Protein AF-A0A6L9ZBJ2-F1 (afdb_monomer_lite)

Foldseek 3Di:
DFDFPFKDDKDADWDWDDDPNDIDTQTRQAKIWTWGQGPVRFIAIDIDGPVLPDVDDDPQPDCVQPPPPPPDPNFRKDKGKGADVVQQKIKIKTAGDGPPDDNQWIKIFIDGVSHTPDIDPTDGNCVVVVVVVVVVCVVVVNDDDPADPVSVVVVVVVVVSVVVVVVVVVVVVVVVVVVD

Structure (mmCIF, N/CA/C/O backbone):
data_AF-A0A6L9ZBJ2-F1
#
_entry.id   AF-A0A6L9ZBJ2-F1
#
loop_
_atom_site.group_PDB
_atom_site.id
_atom_site.type_symbol
_atom_site.label_atom_id
_atom_site.label_alt_id
_atom_site.label_comp_id
_atom_site.label_asym_id
_atom_site.label_entity_id
_atom_site.label_seq_id
_atom_site.pdbx_PDB_ins_code
_atom_site.Cartn_x
_atom_site.Cartn_y
_atom_site.Cartn_z
_atom_site.occupancy
_atom_site.B_iso_or_equiv
_atom_site.auth_seq_id
_atom_site.auth_comp_id
_atom_site.auth_asym_id
_atom_site.auth_atom_id
_atom_site.pdbx_PDB_model_num
ATOM 1 N N . GLU A 1 1 ? 0.093 8.296 18.212 1.00 50.91 1 GLU A N 1
ATOM 2 C CA . GLU A 1 1 ? -0.252 7.035 18.907 1.00 50.91 1 GLU A CA 1
ATOM 3 C C . GLU A 1 1 ? -0.033 5.780 18.049 1.00 50.91 1 GLU A C 1
ATOM 5 O O . GLU A 1 1 ? 0.538 4.827 18.555 1.00 50.91 1 GLU A O 1
ATOM 10 N N . TYR A 1 2 ? -0.379 5.792 16.754 1.00 55.22 2 TYR A N 1
ATOM 11 C CA . TYR A 1 2 ? -0.188 4.645 15.842 1.00 55.22 2 TYR A CA 1
ATOM 12 C C . TYR A 1 2 ? 1.199 4.555 15.177 1.00 55.22 2 TYR A C 1
ATOM 14 O O . TYR A 1 2 ? 1.396 3.753 14.274 1.00 55.22 2 TYR A O 1
ATOM 22 N N . LEU A 1 3 ? 2.165 5.391 15.570 1.00 65.50 3 LEU A N 1
ATOM 23 C CA . LEU A 1 3 ? 3.532 5.278 15.051 1.00 65.50 3 LEU A CA 1
ATOM 24 C C . LEU A 1 3 ? 4.228 4.050 15.658 1.00 65.50 3 LEU A C 1
ATOM 26 O O . LEU A 1 3 ? 3.901 3.692 16.793 1.00 65.50 3 LEU A O 1
ATOM 30 N N . PRO A 1 4 ? 5.190 3.428 14.950 1.00 63.66 4 PRO A N 1
ATOM 31 C CA . PRO A 1 4 ? 5.905 2.272 15.472 1.00 63.66 4 PRO A CA 1
ATOM 32 C C . PRO A 1 4 ? 6.683 2.616 16.744 1.00 63.66 4 PRO A C 1
ATOM 34 O O . PRO A 1 4 ? 7.567 3.466 16.715 1.00 63.66 4 PRO A O 1
ATOM 37 N N . GLU A 1 5 ? 6.381 1.922 17.839 1.00 72.25 5 GLU A N 1
ATOM 38 C CA . GLU A 1 5 ? 7.226 1.866 19.039 1.00 72.25 5 GLU A CA 1
ATOM 39 C C . GLU A 1 5 ? 8.300 0.788 18.861 1.00 72.25 5 GLU A C 1
ATOM 41 O O . GLU A 1 5 ? 9.472 1.002 19.158 1.00 72.25 5 GLU A O 1
ATOM 46 N N . LYS A 1 6 ? 7.903 -0.369 18.316 1.00 77.00 6 LYS A N 1
ATOM 47 C CA . LYS A 1 6 ? 8.802 -1.482 18.008 1.00 77.00 6 LYS A CA 1
ATOM 48 C C . LYS A 1 6 ? 8.466 -2.059 16.643 1.00 77.00 6 LYS A C 1
ATOM 50 O O . LYS A 1 6 ? 7.364 -2.562 16.432 1.00 77.00 6 LYS A O 1
ATOM 55 N N . ILE A 1 7 ? 9.421 -2.010 15.718 1.00 80.88 7 ILE A N 1
ATOM 56 C CA . ILE A 1 7 ? 9.302 -2.701 14.431 1.00 80.88 7 ILE A CA 1
ATOM 57 C C . ILE A 1 7 ? 9.546 -4.192 14.681 1.00 80.88 7 ILE A C 1
ATOM 59 O O . ILE A 1 7 ? 10.557 -4.564 15.273 1.00 80.88 7 ILE A O 1
ATOM 63 N N . GLY A 1 8 ? 8.581 -5.018 14.287 1.00 79.44 8 GLY A N 1
ATOM 64 C CA . GLY A 1 8 ? 8.668 -6.470 14.335 1.00 79.44 8 GLY A CA 1
ATOM 65 C C . GLY A 1 8 ? 9.227 -7.031 13.029 1.00 79.44 8 GLY A C 1
ATOM 66 O O . GLY A 1 8 ? 10.111 -6.444 12.404 1.00 79.44 8 GLY A O 1
ATOM 67 N N . ASN A 1 9 ? 8.690 -8.173 12.609 1.00 80.94 9 ASN A N 1
ATOM 68 C CA . ASN A 1 9 ? 9.139 -8.847 11.398 1.00 80.94 9 ASN A CA 1
ATOM 69 C C . ASN A 1 9 ? 8.763 -8.067 10.136 1.00 80.94 9 ASN A C 1
ATOM 71 O O . ASN A 1 9 ? 7.709 -7.431 10.042 1.00 80.94 9 ASN A O 1
ATOM 75 N N . MET A 1 10 ? 9.642 -8.156 9.144 1.00 84.00 10 MET A N 1
ATOM 76 C CA . MET A 1 10 ? 9.445 -7.557 7.837 1.00 84.00 10 MET A CA 1
ATOM 77 C C . MET A 1 10 ? 9.747 -8.601 6.774 1.00 84.00 10 MET A C 1
ATOM 79 O O . MET A 1 10 ? 10.837 -9.171 6.744 1.00 84.00 10 MET A O 1
ATOM 83 N N . PHE A 1 11 ? 8.761 -8.857 5.929 1.00 83.19 11 PHE A N 1
ATOM 84 C CA . PHE A 1 11 ? 8.824 -9.832 4.859 1.00 83.19 11 PHE A CA 1
ATOM 85 C C . PHE A 1 11 ? 8.802 -9.113 3.515 1.00 83.19 11 PHE A C 1
ATOM 87 O O . PHE A 1 11 ? 8.030 -8.174 3.307 1.00 83.19 11 PHE A O 1
ATOM 94 N N . TYR A 1 12 ? 9.646 -9.581 2.603 1.00 84.56 12 TYR A N 1
ATOM 95 C CA . TYR A 1 12 ? 9.703 -9.115 1.229 1.00 84.56 12 TYR A CA 1
ATOM 96 C C . TYR A 1 12 ? 9.493 -10.303 0.299 1.00 84.56 12 TYR A C 1
ATOM 98 O O . TYR A 1 12 ? 10.095 -11.355 0.504 1.00 84.56 12 TYR A O 1
ATOM 106 N N . GLY A 1 13 ? 8.661 -10.116 -0.722 1.00 82.94 13 GLY A N 1
ATOM 107 C CA . GLY A 1 13 ? 8.523 -11.055 -1.828 1.00 82.94 13 GLY A CA 1
ATOM 108 C C . GLY A 1 13 ? 9.222 -10.533 -3.077 1.00 82.94 13 GLY A C 1
ATOM 109 O O . GLY A 1 13 ? 9.128 -9.344 -3.400 1.00 82.94 13 GLY A O 1
ATOM 110 N N . ASP A 1 14 ? 9.872 -11.435 -3.799 1.00 84.44 14 ASP A N 1
ATOM 111 C CA . ASP A 1 14 ? 10.484 -11.153 -5.093 1.00 84.44 14 ASP A CA 1
ATOM 112 C C . ASP A 1 14 ? 9.453 -11.314 -6.207 1.00 84.44 14 ASP A C 1
ATOM 114 O O . ASP A 1 14 ? 8.657 -12.251 -6.195 1.00 84.44 14 ASP A O 1
ATOM 118 N N . LEU A 1 15 ? 9.472 -10.407 -7.183 1.00 80.31 15 LEU A N 1
ATOM 119 C CA . LEU A 1 15 ? 8.594 -10.492 -8.346 1.00 80.31 15 LEU A CA 1
ATOM 120 C C . LEU A 1 15 ? 9.181 -11.480 -9.344 1.00 80.31 15 LEU A C 1
ATOM 122 O O . LEU A 1 15 ? 10.222 -11.206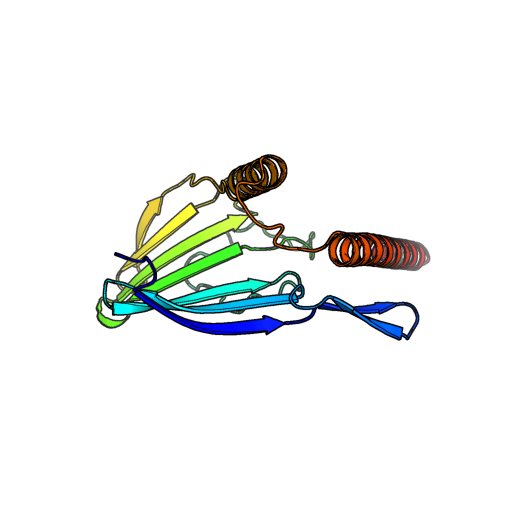 -9.939 1.00 80.31 15 LEU A O 1
ATOM 126 N N . CYS A 1 16 ? 8.510 -12.616 -9.522 1.00 81.69 16 CYS A N 1
ATOM 127 C CA . CYS A 1 16 ? 8.912 -13.640 -10.477 1.00 81.69 16 CYS A CA 1
ATOM 128 C C . CYS A 1 16 ? 8.128 -13.488 -11.779 1.00 81.69 16 CYS A C 1
ATOM 130 O O . CYS A 1 16 ? 6.897 -13.479 -11.783 1.00 81.69 16 CYS A O 1
ATOM 132 N N . ILE A 1 17 ? 8.841 -13.401 -12.899 1.00 74.44 17 ILE A N 1
ATOM 133 C CA . ILE A 1 17 ? 8.227 -13.346 -14.224 1.00 74.44 17 ILE A CA 1
ATOM 134 C C . ILE A 1 17 ? 8.921 -14.352 -15.128 1.00 74.44 17 ILE A C 1
ATOM 136 O O . ILE A 1 17 ? 10.146 -14.419 -15.200 1.00 74.44 17 ILE A O 1
ATOM 140 N N . ASP A 1 18 ? 8.120 -15.136 -15.842 1.00 75.19 18 ASP A N 1
ATOM 141 C CA . ASP A 1 18 ? 8.607 -15.951 -16.945 1.00 75.19 18 ASP A CA 1
ATOM 142 C C . ASP A 1 18 ? 8.808 -15.056 -18.173 1.00 75.19 18 ASP A C 1
ATOM 144 O O . ASP A 1 18 ? 7.857 -14.438 -18.666 1.00 75.19 18 ASP A O 1
ATOM 148 N N . LEU A 1 19 ? 10.033 -14.997 -18.686 1.00 70.56 19 LEU A N 1
ATOM 149 C CA . LEU A 1 19 ? 10.376 -14.390 -19.966 1.00 70.56 19 LEU A CA 1
ATOM 150 C C . LEU A 1 19 ? 10.936 -15.487 -20.876 1.00 70.56 19 LEU A C 1
ATOM 152 O O . LEU A 1 19 ? 12.047 -15.968 -20.679 1.00 70.56 19 LEU A O 1
ATOM 156 N N . ASN A 1 20 ? 10.151 -15.877 -21.884 1.00 72.06 20 ASN A N 1
ATOM 157 C CA . ASN A 1 20 ? 10.494 -16.907 -22.870 1.00 72.06 20 ASN A CA 1
ATOM 158 C C . ASN A 1 20 ? 11.019 -18.222 -22.253 1.00 72.06 20 ASN A C 1
ATOM 160 O O . ASN A 1 20 ? 12.025 -18.760 -22.711 1.00 72.06 20 ASN A O 1
ATOM 164 N N . GLY A 1 21 ? 10.370 -18.719 -21.194 1.00 76.00 21 GLY A N 1
ATOM 165 C CA . GLY A 1 21 ? 10.746 -19.961 -20.511 1.00 76.00 21 GLY A CA 1
ATOM 166 C C . GLY A 1 21 ? 11.892 -19.810 -19.507 1.00 76.00 21 GLY A C 1
ATOM 167 O O . GLY A 1 21 ? 12.296 -20.790 -18.882 1.00 76.00 21 GLY A O 1
ATOM 168 N N . LYS A 1 22 ? 12.422 -18.595 -19.318 1.00 78.94 22 LYS A N 1
ATOM 169 C CA . LYS A 1 22 ? 13.393 -18.280 -18.264 1.00 78.94 22 LYS A CA 1
ATOM 170 C C . LYS A 1 22 ? 12.721 -17.464 -17.168 1.00 78.94 22 LYS A C 1
ATOM 172 O O . LYS A 1 22 ? 12.204 -16.377 -17.423 1.00 78.94 22 LYS A O 1
ATOM 177 N N . LYS A 1 23 ? 12.769 -17.968 -15.934 1.00 82.25 23 LYS A N 1
ATOM 178 C CA . LYS A 1 23 ? 12.327 -17.215 -14.756 1.00 82.25 23 LYS A CA 1
ATOM 179 C C . LYS A 1 23 ? 13.341 -16.122 -14.445 1.00 82.25 23 LYS A C 1
ATOM 181 O O . LYS A 1 23 ? 14.521 -16.407 -14.258 1.00 82.25 23 LYS A O 1
ATOM 186 N N . GLN A 1 24 ? 12.867 -14.889 -14.378 1.00 80.12 24 GLN A N 1
ATOM 187 C CA . GLN A 1 24 ? 13.618 -13.756 -13.858 1.00 80.12 24 GLN A CA 1
ATOM 188 C C . GLN A 1 24 ? 12.956 -13.255 -12.576 1.00 80.12 24 GLN A C 1
ATOM 190 O O . GLN A 1 24 ? 11.734 -13.331 -12.429 1.00 80.12 24 GLN A O 1
ATOM 195 N N . TYR A 1 25 ? 13.774 -12.755 -11.654 1.00 81.31 25 TYR A N 1
ATOM 196 C CA . TYR A 1 25 ? 13.352 -12.325 -10.327 1.00 81.31 25 TYR A CA 1
ATOM 197 C C . TYR A 1 25 ? 13.781 -10.880 -10.100 1.00 81.31 25 TYR A C 1
ATOM 199 O O . TYR A 1 25 ? 14.957 -10.561 -10.267 1.00 81.31 25 TYR A O 1
ATOM 207 N N . LEU A 1 26 ? 12.844 -10.021 -9.694 1.00 75.56 26 LEU A N 1
ATOM 208 C CA . LEU A 1 26 ? 13.181 -8.720 -9.127 1.00 75.56 26 LEU A CA 1
ATOM 209 C C . LEU A 1 26 ? 13.092 -8.778 -7.603 1.00 75.56 26 LEU A C 1
ATOM 211 O O . LEU A 1 26 ? 11.989 -8.960 -7.068 1.00 75.56 26 LEU A O 1
ATOM 215 N N . PRO A 1 27 ? 14.214 -8.581 -6.894 1.00 76.31 27 PRO A N 1
ATOM 216 C CA . PRO A 1 27 ? 14.234 -8.718 -5.455 1.00 76.31 27 PRO A CA 1
ATOM 217 C C . PRO A 1 27 ? 13.343 -7.669 -4.789 1.00 76.31 27 PRO A C 1
ATOM 219 O O . PRO A 1 27 ? 13.432 -6.476 -5.093 1.00 76.31 27 PRO A O 1
ATOM 222 N N . LYS A 1 28 ? 12.506 -8.110 -3.846 1.00 75.75 28 LYS A N 1
ATOM 223 C CA . LYS A 1 28 ? 11.660 -7.258 -2.990 1.00 75.75 28 LYS A CA 1
ATOM 224 C C . LYS A 1 28 ? 10.610 -6.411 -3.726 1.00 75.75 28 LYS A C 1
ATOM 226 O O . LYS A 1 28 ? 10.101 -5.450 -3.150 1.00 75.75 28 LYS A O 1
ATOM 231 N N . GLN A 1 29 ? 10.295 -6.732 -4.983 1.00 76.50 29 GLN A N 1
ATOM 232 C CA . GLN A 1 29 ? 9.339 -5.969 -5.800 1.00 76.50 29 GLN A CA 1
ATOM 233 C C . GLN A 1 29 ? 7.924 -6.570 -5.836 1.00 76.50 29 GLN A C 1
ATOM 235 O O . GLN A 1 29 ? 6.993 -5.870 -6.226 1.00 76.50 29 GLN A O 1
ATOM 240 N N . ALA A 1 30 ? 7.716 -7.835 -5.449 1.00 75.75 30 ALA A N 1
ATOM 241 C CA . ALA A 1 30 ? 6.377 -8.438 -5.508 1.00 75.75 30 ALA A CA 1
ATOM 242 C C . ALA A 1 30 ? 5.470 -7.922 -4.402 1.00 75.75 30 ALA A C 1
ATOM 244 O O . ALA A 1 30 ? 4.330 -7.534 -4.657 1.00 75.75 30 ALA A O 1
ATOM 245 N N . MET A 1 31 ? 5.954 -7.963 -3.162 1.00 78.69 31 MET A N 1
ATOM 246 C CA . MET A 1 31 ? 5.177 -7.565 -1.998 1.00 78.69 31 MET A CA 1
ATOM 247 C C . MET A 1 31 ? 6.067 -7.193 -0.822 1.00 78.69 31 MET A C 1
ATOM 249 O O . MET A 1 31 ? 7.209 -7.642 -0.720 1.00 78.69 31 MET A O 1
ATOM 253 N N . VAL A 1 32 ? 5.500 -6.414 0.092 1.00 79.38 32 VAL A N 1
ATOM 254 C CA . VAL A 1 32 ? 6.098 -6.106 1.388 1.00 79.38 32 VAL A CA 1
ATOM 255 C C . VAL A 1 32 ? 5.039 -6.277 2.457 1.00 79.38 32 VAL A C 1
ATOM 257 O O . VAL A 1 32 ? 3.934 -5.752 2.324 1.00 79.38 32 VAL A O 1
ATOM 260 N N . GLU A 1 33 ? 5.401 -6.974 3.528 1.00 79.94 33 GLU A N 1
ATOM 261 C CA . GLU A 1 33 ? 4.615 -7.054 4.750 1.00 79.94 33 GLU A CA 1
ATOM 262 C C . GLU A 1 33 ? 5.468 -6.596 5.928 1.00 79.94 33 GLU A C 1
ATOM 264 O O . GLU A 1 33 ? 6.589 -7.067 6.121 1.00 79.94 33 GLU A O 1
ATOM 269 N N . LYS A 1 34 ? 4.953 -5.662 6.720 1.00 79.12 34 LYS A N 1
ATOM 270 C CA . LYS A 1 34 ? 5.653 -5.111 7.876 1.00 79.12 34 LYS A CA 1
ATOM 271 C C . LYS A 1 34 ? 4.760 -5.178 9.097 1.00 79.12 34 LYS A C 1
ATOM 273 O O . LYS A 1 34 ? 3.701 -4.561 9.121 1.00 79.12 34 LYS A O 1
ATOM 278 N N . HIS A 1 35 ? 5.252 -5.850 10.125 1.00 79.81 35 HIS A N 1
ATOM 279 C CA . HIS A 1 35 ? 4.616 -5.929 11.432 1.00 79.81 35 HIS A CA 1
ATOM 280 C C . HIS A 1 35 ? 5.284 -4.938 12.373 1.00 79.81 35 HIS A C 1
ATOM 282 O O . HIS A 1 35 ? 6.512 -4.812 12.388 1.00 79.81 35 HIS A O 1
ATOM 288 N N . TYR A 1 36 ? 4.504 -4.221 13.168 1.00 76.12 36 TYR A N 1
ATOM 289 C CA . TYR A 1 36 ? 5.038 -3.403 14.249 1.00 76.12 36 TYR A CA 1
ATOM 290 C C . TYR A 1 36 ? 4.025 -3.238 15.373 1.00 76.12 36 TYR A C 1
ATOM 292 O O . TYR A 1 36 ? 2.821 -3.274 15.144 1.00 76.12 36 TYR A O 1
ATOM 300 N N . ARG A 1 37 ? 4.528 -2.995 16.584 1.00 76.12 37 ARG A N 1
ATOM 301 C CA . ARG A 1 37 ? 3.704 -2.560 17.709 1.00 76.12 37 ARG A CA 1
ATOM 302 C C . ARG A 1 37 ? 3.726 -1.042 17.786 1.00 76.12 37 ARG A C 1
ATOM 304 O O . ARG A 1 37 ? 4.803 -0.437 17.791 1.00 76.12 37 ARG A O 1
ATOM 311 N N . ALA A 1 38 ? 2.553 -0.430 17.789 1.00 70.75 38 ALA A N 1
ATOM 312 C CA . ALA A 1 38 ? 2.388 1.011 17.898 1.00 70.75 38 ALA A CA 1
ATOM 313 C C . ALA A 1 38 ? 2.576 1.507 19.344 1.00 70.75 38 ALA A C 1
ATOM 315 O O . ALA A 1 38 ? 2.477 0.728 20.291 1.00 70.75 38 ALA A O 1
ATOM 316 N N . VAL A 1 39 ? 2.799 2.814 19.530 1.00 70.31 39 VAL A N 1
ATOM 317 C CA . VAL A 1 39 ? 2.943 3.448 20.864 1.00 70.31 39 VAL A CA 1
ATOM 318 C C . VAL A 1 39 ? 1.718 3.207 21.756 1.00 70.31 39 VAL A C 1
ATOM 320 O O . VAL A 1 39 ? 1.855 3.009 22.961 1.00 70.31 39 VAL A O 1
ATOM 323 N N . ASN A 1 40 ? 0.519 3.143 21.174 1.00 73.25 40 ASN A N 1
ATOM 324 C CA . ASN A 1 40 ? -0.709 2.769 21.890 1.00 73.25 40 ASN A CA 1
ATOM 325 C C . ASN A 1 40 ? -0.887 1.257 22.103 1.00 73.25 40 ASN A C 1
ATOM 327 O O . ASN A 1 40 ? -1.975 0.818 22.469 1.00 73.25 40 ASN A O 1
ATOM 331 N N . LYS A 1 41 ? 0.168 0.469 21.882 1.00 78.19 41 LYS A N 1
ATOM 332 C CA . LYS A 1 41 ? 0.228 -0.985 22.059 1.00 78.19 41 LYS A CA 1
ATOM 333 C C . LYS A 1 41 ? -0.579 -1.815 21.063 1.00 78.19 41 LYS A C 1
ATOM 335 O O . LYS A 1 41 ? -0.552 -3.034 21.217 1.00 78.19 41 LYS A O 1
ATOM 340 N N . ALA A 1 42 ? -1.201 -1.201 20.053 1.00 65.25 42 ALA A N 1
ATOM 341 C CA . ALA A 1 42 ? -1.843 -1.921 18.956 1.00 65.25 42 ALA A CA 1
ATOM 342 C C . ALA A 1 42 ? -0.804 -2.653 18.092 1.00 65.25 42 ALA A C 1
ATOM 344 O O . ALA A 1 42 ? 0.264 -2.104 17.802 1.00 65.25 42 ALA A O 1
ATOM 345 N N . ASP A 1 43 ? -1.134 -3.866 17.660 1.00 69.12 43 ASP A N 1
ATOM 346 C CA . ASP A 1 43 ? -0.355 -4.598 16.665 1.00 69.12 43 ASP A CA 1
ATOM 347 C C . ASP A 1 43 ? -0.812 -4.179 15.266 1.00 69.12 43 ASP A C 1
ATOM 349 O O . ASP A 1 43 ? -2.000 -4.196 14.947 1.00 69.12 43 ASP A O 1
ATOM 353 N N . VAL A 1 44 ? 0.136 -3.748 14.435 1.00 64.88 44 VAL A N 1
ATOM 354 C CA . VAL A 1 44 ? -0.138 -3.208 13.104 1.00 64.88 44 VAL A CA 1
ATOM 355 C C . VAL A 1 44 ? 0.590 -4.024 12.049 1.00 64.88 44 VAL A C 1
ATOM 357 O O . VAL A 1 44 ? 1.804 -4.225 12.128 1.00 64.88 44 VAL A O 1
ATOM 360 N N . VAL A 1 45 ? -0.152 -4.422 11.017 1.00 69.38 45 VAL A N 1
ATOM 361 C CA . VAL A 1 45 ? 0.374 -5.077 9.818 1.00 69.38 45 VAL A CA 1
ATOM 362 C C . VAL A 1 45 ? 0.173 -4.149 8.625 1.00 69.38 45 VAL A C 1
ATOM 364 O O . VAL A 1 45 ? -0.950 -3.801 8.273 1.00 69.38 45 VAL A O 1
ATOM 367 N N . LEU A 1 46 ? 1.267 -3.731 7.991 1.00 70.19 46 LEU A N 1
ATOM 368 C CA . LEU A 1 46 ? 1.239 -3.021 6.713 1.00 70.19 46 LEU A CA 1
ATOM 369 C C . LEU A 1 46 ? 1.532 -4.015 5.602 1.00 70.19 46 LEU A C 1
ATOM 371 O O . LEU A 1 46 ? 2.547 -4.704 5.663 1.00 70.19 46 LEU A O 1
ATOM 375 N N . TYR A 1 47 ? 0.692 -4.048 4.575 1.00 68.56 47 TYR A N 1
ATOM 376 C CA . TYR A 1 47 ? 0.873 -4.922 3.426 1.00 68.56 47 TYR A CA 1
ATOM 377 C C . TYR A 1 47 ? 0.720 -4.141 2.119 1.00 68.56 47 TYR A C 1
ATOM 379 O O . TYR A 1 47 ? -0.183 -3.319 1.978 1.00 68.56 47 TYR A O 1
ATOM 387 N N . THR A 1 48 ? 1.595 -4.403 1.151 1.00 69.06 48 THR A N 1
ATOM 388 C CA . THR A 1 48 ? 1.467 -3.912 -0.227 1.00 69.06 48 THR A CA 1
ATOM 389 C C . THR A 1 48 ? 1.934 -4.984 -1.203 1.00 69.06 48 THR A C 1
ATOM 391 O O . THR A 1 48 ? 2.871 -5.724 -0.903 1.00 69.06 48 THR A O 1
ATOM 394 N N . SER A 1 49 ? 1.295 -5.078 -2.371 1.00 67.81 49 SER A N 1
ATOM 395 C CA . SER A 1 49 ? 1.652 -6.035 -3.420 1.00 67.81 49 SER A CA 1
ATOM 396 C C . SER A 1 49 ? 1.534 -5.420 -4.811 1.00 67.81 49 SER A C 1
ATOM 398 O O . SER A 1 49 ? 0.528 -4.801 -5.153 1.00 67.81 49 SER A O 1
ATOM 400 N N . MET A 1 50 ? 2.557 -5.634 -5.637 1.00 67.56 50 MET A N 1
ATOM 401 C CA . MET A 1 50 ? 2.541 -5.342 -7.071 1.00 67.56 50 MET A CA 1
ATOM 402 C C . MET A 1 50 ? 1.935 -6.473 -7.910 1.00 67.56 50 MET A C 1
ATOM 404 O O . MET A 1 50 ? 1.505 -6.219 -9.040 1.00 67.56 50 MET A O 1
ATOM 408 N N . GLU A 1 51 ? 1.890 -7.692 -7.367 1.00 64.81 51 GLU A N 1
ATOM 409 C CA . GLU A 1 51 ? 1.285 -8.872 -8.002 1.00 64.81 51 GLU A CA 1
ATOM 410 C C . GLU A 1 51 ? -0.247 -8.862 -7.929 1.00 64.81 51 GLU A C 1
ATOM 412 O O . GLU A 1 51 ? -0.897 -9.666 -8.587 1.00 64.81 51 GLU A O 1
ATOM 417 N N . GLY A 1 52 ? -0.835 -7.927 -7.173 1.00 54.59 52 GLY A N 1
ATOM 418 C CA . GLY A 1 52 ? -2.287 -7.811 -7.024 1.00 54.59 52 GLY A CA 1
ATOM 419 C C . GLY A 1 52 ? -2.882 -8.797 -6.019 1.00 54.59 52 GLY A C 1
ATOM 420 O O . GLY A 1 52 ? -4.100 -8.875 -5.896 1.00 54.59 52 GLY A O 1
ATOM 421 N N . ASN A 1 53 ? -2.043 -9.514 -5.267 1.00 59.88 53 ASN A N 1
ATOM 422 C CA . ASN A 1 53 ? -2.484 -10.330 -4.144 1.00 59.88 53 ASN A CA 1
ATOM 423 C C . ASN A 1 53 ? -3.010 -9.399 -3.049 1.00 59.88 53 ASN A C 1
ATOM 425 O O . ASN A 1 53 ? -2.231 -8.769 -2.348 1.00 59.88 53 ASN A O 1
ATOM 429 N N . ILE A 1 54 ? -4.327 -9.271 -2.906 1.00 57.06 54 ILE A N 1
ATOM 430 C CA . ILE A 1 54 ? -4.933 -8.514 -1.808 1.00 57.06 54 ILE A CA 1
ATOM 431 C C . ILE A 1 54 ? -5.068 -9.477 -0.626 1.00 57.06 54 ILE A C 1
ATOM 433 O O . ILE A 1 54 ? -5.970 -10.309 -0.606 1.00 57.06 54 ILE A O 1
ATOM 437 N N . LYS A 1 55 ? -4.162 -9.394 0.360 1.00 52.16 55 LYS A N 1
ATOM 438 C CA . LYS A 1 55 ? -4.207 -10.268 1.550 1.00 52.16 55 LYS A CA 1
ATOM 439 C C . LYS A 1 55 ? -5.430 -10.038 2.441 1.00 52.16 55 LYS A C 1
ATOM 441 O O . LYS A 1 55 ? -5.787 -10.928 3.202 1.00 52.16 55 LYS A O 1
ATOM 446 N N . TYR A 1 56 ? -6.046 -8.861 2.365 1.00 52.12 56 TYR A N 1
ATOM 447 C CA . TYR A 1 56 ? -7.178 -8.489 3.207 1.00 52.12 56 TYR A CA 1
ATOM 448 C C . TYR A 1 56 ? -8.286 -7.866 2.365 1.00 52.12 56 TYR A C 1
ATOM 450 O O . TYR A 1 56 ? -8.159 -6.745 1.872 1.00 52.12 56 TYR A O 1
ATOM 458 N N . PHE A 1 57 ? -9.384 -8.600 2.206 1.00 54.09 57 PHE A N 1
ATOM 459 C CA . PHE A 1 57 ? -10.637 -8.038 1.722 1.00 54.09 57 PHE A CA 1
ATOM 460 C C . PHE A 1 57 ? -11.405 -7.533 2.940 1.00 54.09 57 PHE A C 1
ATOM 462 O O . PHE A 1 57 ? -11.744 -8.338 3.801 1.00 54.09 57 PHE A O 1
ATOM 469 N N . PHE A 1 58 ? -11.640 -6.224 3.054 1.00 54.06 58 PHE A N 1
ATOM 470 C CA . PHE A 1 58 ? -12.339 -5.681 4.217 1.00 54.06 58 PHE A CA 1
ATOM 471 C C . PHE A 1 58 ? -13.866 -5.815 4.045 1.00 54.06 58 PHE A C 1
ATOM 473 O O . PHE A 1 58 ? -14.438 -5.137 3.183 1.00 54.06 58 PHE A O 1
ATOM 480 N N . PRO A 1 59 ? -14.553 -6.669 4.829 1.00 48.62 59 PRO A N 1
ATOM 481 C CA . PRO A 1 59 ? -15.994 -6.845 4.716 1.00 48.62 59 PRO A CA 1
ATOM 482 C C . PRO A 1 59 ? -16.726 -5.656 5.356 1.00 48.62 59 PRO A C 1
ATOM 484 O O . PRO A 1 59 ? -16.409 -5.232 6.462 1.00 48.62 59 PRO A O 1
ATOM 487 N N . GLY A 1 60 ? -17.723 -5.105 4.659 1.00 49.47 60 GLY A N 1
ATOM 488 C CA . GLY A 1 60 ? -18.571 -4.013 5.166 1.00 49.47 60 GLY A CA 1
ATOM 489 C C . GLY A 1 60 ? -18.476 -2.704 4.381 1.00 49.47 60 GLY A C 1
ATOM 490 O O . 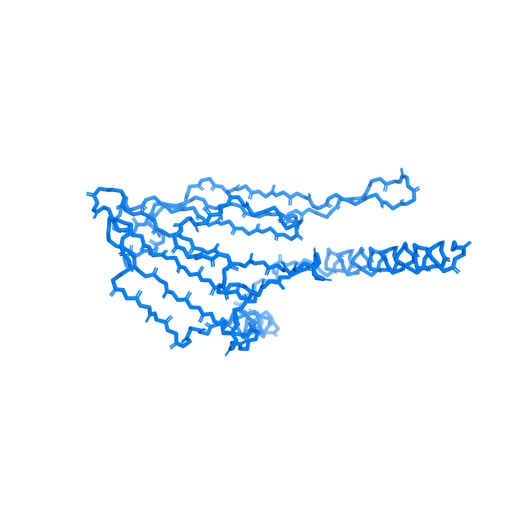GLY A 1 60 ? -19.397 -1.893 4.450 1.00 49.47 60 GLY A O 1
ATOM 491 N N . TYR A 1 61 ? -17.441 -2.523 3.554 1.00 50.53 61 TYR A N 1
ATOM 492 C CA . TYR A 1 61 ? -17.462 -1.533 2.475 1.00 50.53 61 TYR A CA 1
ATOM 493 C C . TYR A 1 61 ? -17.747 -2.269 1.171 1.00 50.53 61 TYR A C 1
ATOM 495 O O . TYR A 1 61 ? -16.896 -2.973 0.635 1.00 50.53 61 TYR A O 1
ATOM 503 N N . SER A 1 62 ? -19.006 -2.216 0.739 1.00 47.47 62 SER A N 1
ATOM 504 C CA . SER A 1 62 ? -19.507 -3.058 -0.343 1.00 47.47 62 SER A CA 1
ATOM 505 C C . SER A 1 62 ? -18.687 -2.896 -1.636 1.00 47.47 62 SER A C 1
ATOM 507 O O . SER A 1 62 ? -18.226 -1.800 -1.965 1.00 47.47 62 SER A O 1
ATOM 509 N N . GLN A 1 63 ? -18.588 -3.976 -2.426 1.00 51.19 63 GLN A N 1
ATOM 510 C CA . GLN A 1 63 ? -18.071 -3.968 -3.808 1.00 51.19 63 GLN A CA 1
ATOM 511 C C . GLN A 1 63 ? -18.745 -2.923 -4.718 1.00 51.19 63 GLN A C 1
ATOM 513 O O . GLN A 1 63 ? -18.306 -2.725 -5.838 1.00 51.19 63 GLN A O 1
ATOM 518 N N . GLN A 1 64 ? -19.818 -2.276 -4.260 1.00 51.88 64 GLN A N 1
ATOM 519 C CA . GLN A 1 64 ? -20.607 -1.289 -4.987 1.00 51.88 64 GLN A CA 1
ATOM 520 C C . GLN A 1 64 ? -19.933 0.097 -5.004 1.00 51.88 64 GLN A C 1
ATOM 522 O O . GLN A 1 64 ? -20.235 0.915 -5.868 1.00 51.88 64 GLN A O 1
ATOM 527 N N . HIS A 1 65 ? -19.040 0.381 -4.044 1.00 52.84 65 HIS A N 1
ATOM 528 C CA . HIS A 1 65 ? -18.312 1.660 -3.949 1.00 52.84 65 HIS A CA 1
ATOM 529 C C . HIS A 1 65 ? -16.973 1.657 -4.684 1.00 52.84 65 HIS A C 1
ATOM 531 O O . HIS A 1 65 ? -16.457 2.705 -5.081 1.00 52.84 65 HIS A O 1
ATOM 537 N N . PHE A 1 66 ? -16.418 0.466 -4.855 1.00 50.72 66 PHE A N 1
ATOM 538 C CA . PHE A 1 66 ? -15.362 0.203 -5.807 1.00 50.72 66 PHE A CA 1
ATOM 539 C C . PHE A 1 66 ? -16.046 0.035 -7.154 1.00 50.72 66 PHE A C 1
ATOM 541 O O . PHE A 1 66 ? -17.126 -0.544 -7.225 1.00 50.72 66 PHE A O 1
ATOM 548 N N . TRP A 1 67 ? -15.487 0.610 -8.215 1.00 41.25 67 TRP A N 1
ATOM 549 C CA . TRP A 1 67 ? -16.033 0.424 -9.556 1.00 41.25 67 TRP A CA 1
ATOM 550 C C . TRP A 1 67 ? -16.351 -1.068 -9.750 1.00 41.25 67 TRP A C 1
ATOM 552 O O . TRP A 1 67 ? -15.525 -1.914 -9.393 1.00 41.25 67 TRP A O 1
ATOM 562 N N . LYS A 1 68 ? -17.524 -1.402 -10.306 1.00 43.47 68 LYS A N 1
ATOM 563 C CA . LYS A 1 68 ? -17.677 -2.665 -11.028 1.00 43.47 68 LYS A CA 1
ATOM 564 C C . LYS A 1 68 ? -16.575 -2.618 -12.076 1.00 43.47 68 LYS A C 1
ATOM 566 O O . LYS A 1 68 ? -16.791 -2.044 -13.133 1.00 43.47 68 LYS A O 1
ATOM 571 N N . ALA A 1 69 ? -15.407 -3.177 -11.793 1.00 41.97 69 ALA A N 1
ATOM 572 C CA . ALA A 1 69 ? -14.371 -3.414 -12.777 1.00 41.97 69 ALA A CA 1
ATOM 573 C C . ALA A 1 69 ? -14.495 -4.866 -13.264 1.00 41.97 69 ALA A C 1
ATOM 575 O O . ALA A 1 69 ? -13.605 -5.663 -12.990 1.00 41.97 69 ALA A O 1
ATOM 576 N N . PRO A 1 70 ? -15.580 -5.272 -13.965 1.00 40.56 70 PRO A N 1
ATOM 577 C CA . PRO A 1 70 ? -15.536 -6.506 -14.722 1.00 40.56 70 PRO A CA 1
ATOM 578 C C . PRO A 1 70 ? -14.669 -6.345 -15.985 1.00 40.56 70 PRO A C 1
ATOM 580 O O . PRO A 1 70 ? -14.431 -7.336 -16.660 1.00 40.56 70 PRO A O 1
ATOM 583 N N . GLU A 1 71 ? -14.167 -5.138 -16.301 1.00 42.84 71 GLU A N 1
ATOM 584 C CA . GLU A 1 71 ? -13.447 -4.862 -17.555 1.00 42.84 71 GLU A CA 1
ATOM 585 C C . GLU A 1 71 ? -11.972 -4.454 -17.398 1.00 42.84 71 GLU A C 1
ATOM 587 O O . GLU A 1 71 ? -11.236 -4.526 -18.380 1.00 42.84 71 GLU A O 1
ATOM 592 N N . ASP A 1 72 ? -11.500 -4.092 -16.197 1.00 45.12 72 ASP A N 1
ATOM 593 C CA . ASP A 1 72 ? -10.073 -3.822 -15.961 1.00 45.12 72 ASP A CA 1
ATOM 594 C C . ASP A 1 72 ? -9.480 -4.782 -14.910 1.00 45.12 72 ASP A C 1
ATOM 596 O O . ASP A 1 72 ? -9.446 -4.471 -13.716 1.00 45.12 72 ASP A O 1
ATOM 600 N N . PRO A 1 73 ? -8.961 -5.951 -15.334 1.00 44.62 73 PRO A N 1
ATOM 601 C CA . PRO A 1 73 ? -8.277 -6.898 -14.452 1.00 44.62 73 PRO A CA 1
ATOM 602 C C . PRO A 1 73 ? -6.932 -6.369 -13.917 1.00 44.62 73 PRO A C 1
ATOM 604 O O . PRO A 1 73 ? -6.184 -7.108 -13.273 1.00 44.62 73 PRO A O 1
ATOM 607 N N . HIS A 1 74 ? -6.560 -5.120 -14.213 1.00 46.00 74 HIS A N 1
ATOM 608 C CA . HIS A 1 74 ? -5.318 -4.489 -13.763 1.00 46.00 74 HIS A CA 1
ATOM 609 C C . HIS A 1 74 ? -5.534 -3.389 -12.730 1.00 46.00 74 HIS A C 1
ATOM 611 O O . HIS A 1 74 ? -4.558 -2.780 -12.275 1.00 46.00 74 HIS A O 1
ATOM 617 N N . THR A 1 75 ? -6.777 -3.149 -12.321 1.00 51.38 75 THR A N 1
ATOM 618 C CA . THR A 1 75 ? -7.063 -2.139 -11.321 1.00 51.38 75 THR A CA 1
ATOM 619 C C . THR A 1 75 ? -6.580 -2.584 -9.930 1.00 51.38 75 THR A C 1
ATOM 621 O O . THR A 1 75 ? -7.118 -3.503 -9.316 1.00 51.38 75 THR A O 1
ATOM 624 N N . ARG A 1 76 ? -5.511 -1.945 -9.434 1.00 55.50 76 ARG A N 1
ATOM 625 C CA . ARG A 1 76 ? -4.875 -2.260 -8.145 1.00 55.50 76 ARG A CA 1
ATOM 626 C C . ARG A 1 76 ? -5.566 -1.505 -7.013 1.00 55.50 76 ARG A C 1
ATOM 628 O O . ARG A 1 76 ? -5.401 -0.296 -6.927 1.00 55.50 76 ARG A O 1
ATOM 635 N N . TYR A 1 77 ? -6.251 -2.225 -6.128 1.00 59.72 77 TYR A N 1
ATOM 636 C CA . TYR A 1 77 ? -6.806 -1.665 -4.895 1.00 59.72 77 TYR A CA 1
ATOM 637 C C . TYR A 1 77 ? -5.734 -1.556 -3.815 1.00 59.72 77 TYR A C 1
ATOM 639 O O . TYR A 1 77 ? -5.050 -2.537 -3.513 1.00 59.72 77 TYR A O 1
ATOM 647 N N . ARG A 1 78 ? -5.601 -0.379 -3.198 1.00 66.31 78 ARG A N 1
ATOM 648 C CA . ARG A 1 78 ? -4.761 -0.191 -2.010 1.00 66.31 78 ARG A CA 1
ATOM 649 C C . ARG A 1 78 ? -5.660 0.008 -0.799 1.00 66.31 78 ARG A C 1
ATOM 651 O O . ARG A 1 78 ? -6.262 1.063 -0.622 1.00 66.31 78 ARG A O 1
ATOM 658 N N . VAL A 1 79 ? -5.749 -1.025 0.032 1.00 69.62 79 VAL A N 1
ATOM 659 C CA . VAL A 1 79 ? -6.506 -0.993 1.286 1.00 69.62 79 VAL A CA 1
ATOM 660 C C . VAL A 1 79 ? -5.536 -1.123 2.449 1.00 69.62 79 VAL A C 1
ATOM 662 O O . VAL A 1 79 ? -4.688 -2.012 2.457 1.00 69.62 79 VAL A O 1
ATOM 665 N N . LEU A 1 80 ? -5.669 -0.237 3.428 1.00 72.50 80 LEU A N 1
ATOM 666 C CA . LEU A 1 80 ? -4.961 -0.306 4.697 1.00 72.50 80 LEU A CA 1
ATOM 667 C C . LEU A 1 80 ? -5.996 -0.305 5.816 1.00 72.50 80 LEU A C 1
ATOM 669 O O . LEU A 1 80 ? -6.692 0.689 5.988 1.00 72.50 80 LEU A O 1
ATOM 673 N N . ALA A 1 81 ? -6.083 -1.384 6.586 1.00 72.62 81 ALA A N 1
ATOM 674 C CA . ALA A 1 81 ? -6.961 -1.457 7.746 1.00 72.62 81 ALA A CA 1
ATOM 675 C C . ALA A 1 81 ? -6.146 -1.582 9.036 1.00 72.62 81 ALA A C 1
ATOM 677 O O . ALA A 1 81 ? -5.123 -2.264 9.073 1.00 72.62 81 ALA A O 1
ATOM 678 N N . VAL A 1 82 ? -6.607 -0.909 10.086 1.00 73.00 82 VAL A N 1
ATOM 679 C CA . VAL A 1 82 ? -6.120 -1.062 11.458 1.00 73.00 82 VAL A CA 1
ATOM 680 C C . VAL A 1 82 ? -7.307 -1.461 12.321 1.00 73.00 82 VAL A C 1
ATOM 682 O O . VAL A 1 82 ? -8.333 -0.778 12.315 1.00 73.00 82 VAL A O 1
ATOM 685 N N . GLU A 1 83 ? -7.165 -2.557 13.058 1.00 75.38 83 GLU A N 1
ATOM 686 C CA . GLU A 1 83 ? -8.213 -3.122 13.906 1.00 75.38 83 GLU A CA 1
ATOM 687 C C . GLU A 1 83 ? -7.766 -3.134 15.370 1.00 75.38 83 GLU A C 1
ATOM 689 O O . GLU A 1 83 ? -6.679 -3.596 15.705 1.00 75.38 83 GLU A O 1
ATOM 694 N N . ASP A 1 84 ? -8.622 -2.625 16.253 1.00 76.50 84 ASP A N 1
ATOM 695 C CA . ASP A 1 84 ? -8.524 -2.788 17.700 1.00 76.50 84 ASP A CA 1
ATOM 696 C C . ASP A 1 84 ? -9.699 -3.662 18.146 1.00 76.50 84 ASP A C 1
ATOM 698 O O . ASP A 1 84 ? -10.794 -3.166 18.434 1.00 76.50 84 ASP A O 1
ATOM 702 N N . HIS A 1 85 ? -9.476 -4.978 18.185 1.00 76.44 85 HIS A N 1
ATOM 703 C CA . HIS A 1 85 ? -10.498 -5.952 18.577 1.00 76.44 85 HIS A CA 1
ATOM 704 C C . HIS A 1 85 ? -10.980 -5.751 20.016 1.00 76.44 85 HIS A C 1
ATOM 706 O O . HIS A 1 85 ? -12.161 -5.955 20.289 1.00 76.44 85 HIS A O 1
ATOM 712 N N . SER A 1 86 ? -10.107 -5.298 20.924 1.00 76.31 86 SER A N 1
ATOM 713 C CA . SER A 1 86 ? -10.471 -5.071 22.330 1.00 76.31 86 SER A CA 1
ATOM 714 C C . SER A 1 86 ? -11.537 -3.985 22.473 1.00 76.31 86 SER A C 1
ATOM 716 O O . SER A 1 86 ? -12.403 -4.052 23.345 1.00 76.31 86 SER A O 1
ATOM 718 N N . LYS A 1 87 ? -11.511 -3.002 21.567 1.00 80.00 87 LYS A N 1
ATOM 719 C CA . LYS A 1 87 ? -12.496 -1.921 21.501 1.00 80.00 87 LYS A CA 1
ATOM 720 C C . LYS A 1 87 ? -13.511 -2.124 20.382 1.00 80.00 87 LYS A C 1
ATOM 722 O O . LYS A 1 87 ? -14.386 -1.273 20.237 1.00 80.00 87 LYS A O 1
ATOM 727 N N . GLY A 1 88 ? -13.400 -3.172 19.573 1.00 80.81 88 GLY A N 1
ATOM 728 C CA . GLY A 1 88 ? -14.189 -3.349 18.356 1.00 80.81 88 GLY A CA 1
ATOM 729 C C . GLY A 1 88 ? -14.106 -2.148 17.407 1.00 80.81 88 GLY A C 1
ATOM 730 O O . GLY A 1 88 ? -15.115 -1.773 16.817 1.00 80.81 88 GLY A O 1
ATOM 731 N N . ILE A 1 89 ? -12.960 -1.468 17.318 1.00 82.44 89 ILE A N 1
ATOM 732 C CA . ILE A 1 89 ? -12.771 -0.328 16.408 1.00 82.44 89 ILE A CA 1
ATOM 733 C C . ILE A 1 89 ? -12.013 -0.802 15.179 1.00 82.44 89 ILE A C 1
ATOM 735 O O . ILE A 1 89 ? -11.008 -1.496 15.302 1.00 82.44 89 ILE A O 1
ATOM 739 N N . THR A 1 90 ? -12.447 -0.354 14.007 1.00 79.56 90 THR A N 1
ATOM 740 C CA . THR A 1 90 ? -11.703 -0.557 12.767 1.00 79.56 90 THR A CA 1
ATOM 741 C C . THR A 1 90 ? -11.571 0.751 12.015 1.00 79.56 90 THR A C 1
ATOM 743 O O . THR A 1 90 ? -12.539 1.493 11.877 1.00 79.56 90 THR A O 1
ATOM 746 N N . VAL A 1 91 ? -10.380 1.033 11.502 1.00 81.44 91 VAL A N 1
ATOM 747 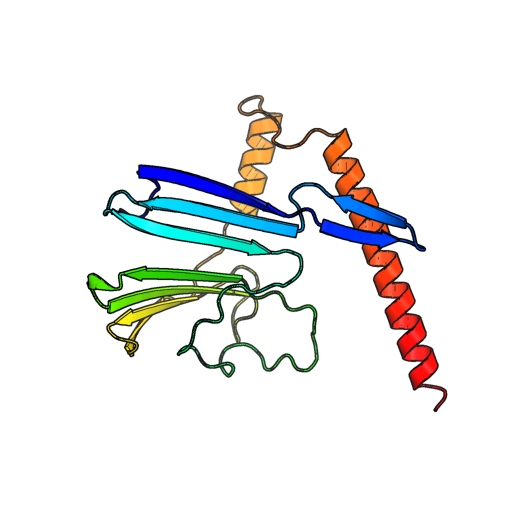C CA . VAL A 1 91 ? -10.108 2.171 10.625 1.00 81.44 91 VAL A CA 1
ATOM 748 C C . VAL A 1 91 ? -9.564 1.620 9.315 1.00 81.44 91 VAL A C 1
ATOM 750 O O . VAL A 1 91 ? -8.457 1.094 9.289 1.00 81.44 91 VAL A O 1
ATOM 753 N N . ALA A 1 92 ? -10.338 1.728 8.238 1.00 78.12 92 ALA A N 1
ATOM 754 C CA . ALA A 1 92 ? -9.977 1.233 6.914 1.00 78.12 92 ALA A CA 1
ATOM 755 C C . ALA A 1 92 ? -9.796 2.399 5.934 1.00 78.12 92 ALA A C 1
ATOM 757 O O . ALA A 1 92 ? -10.744 3.115 5.618 1.00 78.12 92 ALA A O 1
ATOM 758 N N . GLY A 1 93 ? -8.568 2.603 5.472 1.00 78.88 93 GLY A N 1
ATOM 759 C CA . GLY A 1 93 ? -8.207 3.498 4.384 1.00 78.88 93 GLY A CA 1
ATOM 760 C C . GLY A 1 93 ? -8.261 2.776 3.042 1.00 78.88 93 GLY A C 1
ATOM 761 O O . GLY A 1 93 ? -7.710 1.689 2.888 1.00 78.88 93 GLY A O 1
ATOM 762 N N . PHE A 1 94 ? -8.890 3.409 2.066 1.00 76.81 94 PHE A N 1
ATOM 763 C CA . PHE A 1 94 ? -9.010 2.945 0.696 1.00 76.81 94 PHE A CA 1
ATOM 764 C C . PHE A 1 94 ? -8.362 3.976 -0.222 1.00 76.81 94 PHE A C 1
ATOM 766 O O . PHE A 1 94 ? -8.598 5.176 -0.076 1.00 76.81 94 PHE A O 1
ATOM 773 N N . TYR A 1 95 ? -7.573 3.506 -1.178 1.00 72.75 95 TYR A N 1
ATOM 774 C CA . TYR A 1 95 ? -6.950 4.304 -2.225 1.00 72.75 95 TYR A CA 1
ATOM 775 C C . TYR A 1 95 ? -7.060 3.539 -3.536 1.00 72.75 95 TYR A C 1
ATOM 777 O O . TYR A 1 95 ? -6.752 2.352 -3.546 1.00 72.75 95 TYR A O 1
ATOM 785 N N . GLU A 1 96 ? -7.477 4.248 -4.591 1.00 70.25 96 GLU A N 1
ATOM 786 C CA . GLU A 1 96 ? -7.565 3.832 -6.001 1.00 70.25 96 GLU A CA 1
ATOM 787 C C . GLU A 1 96 ? -8.094 2.415 -6.302 1.00 70.25 96 GLU A C 1
ATOM 789 O O . GLU A 1 96 ? -7.506 1.431 -5.879 1.00 70.25 96 GLU A O 1
ATOM 794 N N . PRO A 1 97 ? -9.100 2.258 -7.175 1.00 62.31 97 PRO A N 1
ATOM 795 C CA . PRO A 1 97 ? -10.074 3.230 -7.649 1.00 62.31 97 PRO A CA 1
ATOM 796 C C . PRO A 1 97 ? -11.178 3.400 -6.603 1.00 62.31 97 PRO A C 1
ATOM 798 O O . PRO A 1 97 ? -11.718 2.431 -6.074 1.00 62.31 97 PRO A O 1
ATOM 801 N N . ILE A 1 98 ? -11.577 4.640 -6.349 1.00 69.44 98 ILE A N 1
ATOM 802 C CA . ILE A 1 98 ? -12.814 4.936 -5.622 1.00 69.44 98 ILE A CA 1
ATOM 803 C C . ILE A 1 98 ? -13.680 5.754 -6.563 1.00 69.44 98 ILE A C 1
ATOM 805 O O . ILE A 1 98 ? -13.199 6.708 -7.177 1.00 69.44 98 ILE A O 1
ATOM 809 N N . LEU A 1 99 ? -14.950 5.374 -6.704 1.00 66.56 99 LEU A N 1
ATOM 810 C CA . LEU A 1 99 ? -15.873 6.098 -7.570 1.00 66.56 99 LEU A CA 1
ATOM 811 C C . LEU A 1 99 ? -15.911 7.589 -7.183 1.00 66.56 99 LEU A C 1
ATOM 813 O O . LEU A 1 99 ? -16.053 7.938 -6.007 1.00 66.56 99 LEU A O 1
ATOM 817 N N . GLY A 1 100 ? -15.754 8.464 -8.177 1.00 72.25 100 GLY A N 1
ATOM 818 C CA . GLY A 1 100 ? -15.767 9.918 -7.990 1.00 72.25 100 GLY A CA 1
ATOM 819 C C . GLY A 1 100 ? -14.516 10.512 -7.330 1.00 72.25 100 GLY A C 1
ATOM 820 O O . GLY A 1 100 ? -14.570 11.667 -6.929 1.00 72.25 100 GLY A O 1
ATOM 821 N N . HIS A 1 101 ? -13.423 9.753 -7.192 1.00 70.56 101 HIS A N 1
ATOM 822 C CA . HIS A 1 101 ? -12.154 10.243 -6.639 1.00 70.56 101 HIS A CA 1
ATOM 823 C C . HIS A 1 101 ? -11.063 10.241 -7.707 1.00 70.56 101 HIS A C 1
ATOM 825 O O . HIS A 1 101 ? -10.981 9.328 -8.535 1.00 70.56 101 HIS A O 1
ATOM 831 N N . ASN A 1 102 ? -10.192 11.249 -7.666 1.00 73.88 102 ASN A N 1
ATOM 832 C CA . ASN A 1 102 ? -8.973 11.241 -8.465 1.00 73.88 102 ASN A CA 1
ATOM 833 C C . ASN A 1 102 ? -8.010 10.150 -7.979 1.00 73.88 102 ASN A C 1
ATOM 835 O O . ASN A 1 102 ? -8.067 9.690 -6.845 1.00 73.88 102 ASN A O 1
ATOM 839 N N . ARG A 1 103 ? -7.029 9.808 -8.818 1.00 68.75 103 ARG A N 1
ATOM 840 C CA . ARG A 1 103 ? -5.967 8.837 -8.501 1.00 68.75 103 ARG A CA 1
ATOM 841 C C . ARG A 1 103 ? -5.209 9.114 -7.191 1.00 68.75 103 ARG A C 1
ATOM 843 O O . ARG A 1 103 ? -4.865 8.221 -6.432 1.00 68.75 103 ARG A O 1
ATOM 850 N N . ARG A 1 104 ? -4.987 10.386 -6.874 1.00 71.69 104 ARG A N 1
ATOM 851 C CA . ARG A 1 104 ? -4.317 10.799 -5.628 1.00 71.69 104 ARG A CA 1
ATOM 852 C C . ARG A 1 104 ? -5.239 10.832 -4.407 1.00 71.69 104 ARG A C 1
ATOM 854 O O . ARG A 1 104 ? -4.790 11.218 -3.334 1.00 71.69 104 ARG A O 1
ATOM 861 N N . GLU A 1 105 ? -6.523 10.544 -4.576 1.00 80.25 105 GLU A N 1
ATOM 862 C CA . GLU A 1 105 ? -7.539 10.690 -3.541 1.00 80.25 105 GLU A CA 1
ATOM 863 C C . GLU A 1 105 ? -7.993 9.317 -3.042 1.00 80.25 105 GLU A C 1
ATOM 865 O O . GLU A 1 105 ? -8.175 8.361 -3.796 1.00 80.25 105 GLU A O 1
ATOM 870 N N . GLY A 1 106 ? -8.168 9.231 -1.732 1.00 80.88 106 GLY A N 1
ATOM 871 C CA . GLY A 1 106 ? -8.648 8.059 -1.029 1.00 80.88 106 GLY A CA 1
ATOM 872 C C . GLY A 1 106 ? -9.814 8.397 -0.110 1.00 80.88 106 GLY A C 1
ATOM 873 O O . GLY A 1 106 ? -10.318 9.526 -0.078 1.00 80.88 106 GLY A O 1
ATOM 874 N N . ARG A 1 107 ? -10.178 7.427 0.723 1.00 83.69 107 ARG A N 1
ATOM 875 C CA . ARG A 1 107 ? -11.209 7.554 1.756 1.00 83.69 107 ARG A CA 1
ATOM 876 C C . ARG A 1 107 ? -10.834 6.739 2.985 1.00 83.69 107 ARG A C 1
ATOM 878 O O . ARG A 1 107 ? -10.376 5.614 2.836 1.00 83.69 107 ARG A O 1
ATOM 885 N N . VAL A 1 108 ? -11.081 7.257 4.186 1.00 85.38 108 VAL A N 1
ATOM 886 C CA . VAL A 1 108 ? -11.039 6.462 5.425 1.00 85.38 108 VAL A CA 1
ATOM 887 C C . VAL A 1 108 ? -12.453 6.187 5.903 1.00 85.38 108 VAL A C 1
ATOM 889 O O . VAL A 1 108 ? -13.297 7.079 5.919 1.00 85.38 108 VAL A O 1
ATOM 892 N N . VAL A 1 109 ? -12.700 4.958 6.331 1.00 83.81 109 VAL A N 1
ATOM 893 C CA . VAL A 1 109 ? -13.940 4.520 6.963 1.00 83.81 109 VAL A CA 1
ATOM 894 C C . VAL A 1 109 ? -13.604 4.068 8.373 1.00 83.81 109 VAL A C 1
ATOM 896 O O . VAL A 1 109 ? -12.727 3.228 8.567 1.00 83.81 109 VAL A O 1
ATOM 899 N N . VAL A 1 110 ? -14.295 4.628 9.361 1.00 84.44 110 VAL A N 1
ATOM 900 C CA . VAL A 1 110 ? -14.154 4.229 10.762 1.00 84.44 110 VAL A CA 1
ATOM 901 C C . VAL A 1 110 ? -15.394 3.453 11.167 1.00 84.44 110 VAL A C 1
ATOM 903 O O . VAL A 1 110 ? -16.514 3.959 11.059 1.00 84.44 110 VAL A O 1
ATOM 906 N N . LEU A 1 111 ? -15.190 2.236 11.655 1.00 83.81 111 LEU A N 1
ATOM 907 C CA . LEU A 1 111 ? -16.224 1.340 12.136 1.00 83.81 111 LEU A CA 1
ATOM 908 C C . LEU A 1 111 ? -16.090 1.127 13.644 1.00 83.81 111 LEU A C 1
ATOM 910 O O . LEU A 1 111 ? -14.989 1.089 14.193 1.00 83.81 111 LEU A O 1
ATOM 914 N N . LYS A 1 112 ? -17.231 0.951 14.308 1.00 84.69 112 LYS A N 1
ATOM 915 C CA . LYS A 1 112 ? -17.333 0.490 15.695 1.00 84.69 112 LYS A CA 1
ATOM 916 C C . LYS A 1 112 ? -18.278 -0.701 15.723 1.00 84.69 112 LYS A C 1
ATOM 918 O O . LYS A 1 112 ? -19.444 -0.558 15.360 1.00 84.69 112 LYS A O 1
ATOM 923 N N . ASN A 1 113 ? -17.772 -1.854 16.146 1.00 83.94 113 ASN A N 1
ATOM 924 C CA . ASN A 1 113 ? -18.461 -3.142 16.153 1.00 83.94 113 ASN A CA 1
ATOM 925 C C . ASN A 1 113 ? -19.068 -3.471 14.775 1.00 83.94 113 ASN A C 1
ATOM 927 O O . ASN A 1 113 ? -20.232 -3.840 14.676 1.00 83.94 113 ASN A O 1
ATOM 931 N N . GLY A 1 114 ? -18.304 -3.237 13.700 1.00 77.31 114 GLY A N 1
ATOM 932 C CA . GLY A 1 114 ? -18.744 -3.458 12.315 1.00 77.31 114 GLY A CA 1
ATOM 933 C C . GLY A 1 114 ? -19.688 -2.394 11.736 1.00 77.31 114 GLY A C 1
ATOM 934 O O . GLY A 1 114 ? -20.005 -2.448 10.552 1.00 77.31 114 GLY A O 1
ATOM 935 N N . ILE A 1 115 ? -20.112 -1.398 12.522 1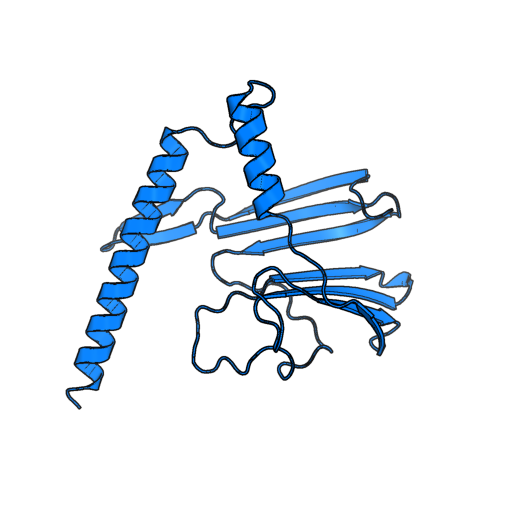.00 82.56 115 ILE A N 1
ATOM 936 C CA . ILE A 1 115 ? -21.010 -0.326 12.067 1.00 82.56 115 ILE A CA 1
ATOM 937 C C . ILE A 1 115 ? -20.194 0.909 11.696 1.00 82.56 115 ILE A C 1
ATOM 939 O O . ILE A 1 115 ? -19.420 1.401 12.520 1.00 82.56 115 ILE A O 1
ATOM 943 N N . ILE A 1 116 ? -20.402 1.453 10.493 1.00 85.38 116 ILE A N 1
ATOM 944 C CA . ILE A 1 116 ? -19.770 2.706 10.059 1.00 85.38 116 ILE A CA 1
ATOM 945 C C . ILE A 1 116 ? -20.192 3.836 11.003 1.00 85.38 116 ILE A C 1
ATOM 947 O O . ILE A 1 116 ? -21.376 4.129 11.163 1.00 85.38 116 ILE A O 1
ATOM 951 N N . LYS A 1 117 ? -19.207 4.476 11.632 1.00 89.31 117 LYS A N 1
ATOM 952 C CA . LYS A 1 117 ? -19.400 5.652 12.488 1.00 89.31 117 LYS A CA 1
ATOM 953 C C . LYS A 1 117 ? -19.048 6.941 11.776 1.00 89.31 117 LYS A C 1
ATOM 955 O O . LYS A 1 117 ? -19.720 7.942 11.987 1.00 89.31 117 LYS A O 1
ATOM 960 N N . THR A 1 118 ? -18.012 6.923 10.943 1.00 88.38 118 THR A N 1
ATOM 961 C CA . THR A 1 118 ? -17.656 8.086 10.133 1.00 88.38 118 THR A CA 1
ATOM 962 C C . THR A 1 118 ? -16.924 7.688 8.860 1.00 88.38 118 THR A C 1
ATOM 964 O O . THR A 1 118 ? -16.334 6.607 8.766 1.00 88.38 118 THR A O 1
ATOM 967 N N . ILE A 1 119 ? -16.981 8.586 7.881 1.00 87.50 119 ILE A N 1
ATOM 968 C CA . ILE A 1 119 ? -16.262 8.513 6.618 1.00 87.50 119 ILE A CA 1
ATOM 969 C C . ILE A 1 119 ? -15.505 9.830 6.452 1.00 87.50 119 ILE A C 1
ATOM 971 O O . ILE A 1 119 ? -16.099 10.903 6.522 1.00 87.50 119 ILE A O 1
ATOM 975 N N . ILE A 1 120 ? -14.201 9.742 6.204 1.00 87.69 120 ILE A N 1
ATOM 976 C CA . ILE A 1 120 ? -13.323 10.885 5.949 1.00 87.69 120 ILE A CA 1
ATOM 977 C C . ILE A 1 120 ? -12.910 10.825 4.477 1.00 87.69 120 ILE A C 1
ATOM 979 O O . ILE A 1 120 ? -12.277 9.859 4.047 1.00 87.69 120 ILE A O 1
ATOM 983 N N . SER A 1 121 ? -13.304 11.831 3.695 1.00 86.88 121 SER A N 1
ATOM 984 C CA . SER A 1 121 ? -13.124 11.873 2.238 1.00 86.88 121 SER A CA 1
ATOM 985 C C . SER A 1 121 ? -13.082 13.333 1.753 1.00 86.88 121 SER A C 1
ATOM 987 O O . SER A 1 121 ? -13.932 14.107 2.194 1.00 86.88 121 SER A O 1
ATOM 989 N N . PRO A 1 122 ? -12.182 13.709 0.827 1.00 85.19 122 PRO A N 1
ATOM 990 C CA . PRO A 1 122 ? -11.048 12.923 0.345 1.00 85.19 122 PRO A CA 1
ATOM 991 C C . PRO A 1 122 ? -9.879 12.948 1.345 1.00 85.19 122 PRO A C 1
ATOM 993 O O . PRO A 1 122 ? -9.631 13.950 2.012 1.00 85.19 122 PRO A O 1
ATOM 996 N N . ILE A 1 123 ? -9.120 11.856 1.413 1.00 84.19 123 ILE A N 1
ATOM 997 C CA . ILE A 1 123 ? -7.736 11.886 1.919 1.00 84.19 123 ILE A CA 1
ATOM 998 C C . ILE A 1 123 ? -6.784 11.917 0.726 1.00 84.19 123 ILE A C 1
ATOM 1000 O O . ILE A 1 123 ? -7.099 11.351 -0.315 1.00 84.19 123 ILE A O 1
ATOM 1004 N N . PHE A 1 124 ? -5.621 12.546 0.862 1.00 81.88 124 PHE A N 1
ATOM 1005 C CA . PHE A 1 124 ? -4.658 12.650 -0.234 1.00 81.88 124 PHE A CA 1
ATOM 1006 C C . PHE A 1 124 ? -3.479 11.702 -0.021 1.00 81.88 124 PHE A C 1
ATOM 1008 O O . PHE A 1 124 ? -2.883 11.668 1.056 1.00 81.88 124 PHE A O 1
ATOM 1015 N N . ASP A 1 125 ? -3.145 10.939 -1.058 1.00 72.62 125 ASP A N 1
ATOM 1016 C CA . ASP A 1 125 ? -1.904 10.180 -1.143 1.00 72.62 125 ASP A CA 1
ATOM 1017 C C . ASP A 1 125 ? -0.776 11.105 -1.622 1.00 72.62 125 ASP A C 1
ATOM 1019 O O . ASP A 1 125 ? -0.689 11.466 -2.797 1.00 72.62 125 ASP A O 1
ATOM 1023 N N . ASP A 1 126 ? 0.097 11.504 -0.697 1.00 72.94 126 ASP A N 1
ATOM 1024 C CA . ASP A 1 126 ? 1.273 12.335 -0.968 1.00 72.94 126 ASP A CA 1
ATOM 1025 C C . ASP A 1 126 ? 2.553 11.509 -1.180 1.00 72.94 126 ASP A C 1
ATOM 1027 O O . ASP A 1 126 ? 3.656 12.067 -1.210 1.00 72.94 126 ASP A O 1
ATOM 1031 N N . THR A 1 127 ? 2.436 10.184 -1.339 1.00 70.00 127 THR A N 1
ATOM 1032 C CA . THR A 1 127 ? 3.590 9.278 -1.460 1.00 70.00 127 THR A CA 1
ATOM 1033 C C . THR A 1 127 ? 4.529 9.703 -2.588 1.00 70.00 127 THR A C 1
ATOM 1035 O O . THR A 1 127 ? 5.747 9.677 -2.408 1.00 70.00 127 THR A O 1
ATOM 1038 N N . MET A 1 128 ? 3.992 10.172 -3.719 1.00 64.62 128 MET A N 1
ATOM 1039 C CA . MET A 1 128 ? 4.801 10.673 -4.839 1.00 64.62 128 MET A CA 1
ATOM 1040 C C . MET A 1 128 ? 5.577 11.943 -4.480 1.00 64.62 128 MET A C 1
ATOM 1042 O O . MET A 1 128 ? 6.773 12.023 -4.756 1.00 64.62 128 MET A O 1
ATOM 1046 N N . SER A 1 129 ? 4.942 12.905 -3.808 1.00 70.06 129 SER A N 1
ATOM 1047 C CA . SER A 1 129 ? 5.606 14.130 -3.345 1.00 70.06 129 SER A CA 1
ATOM 1048 C C . SER A 1 129 ? 6.687 13.823 -2.308 1.00 70.06 129 SER A C 1
ATOM 1050 O O . SER A 1 129 ? 7.786 14.376 -2.370 1.00 70.06 129 SER A O 1
ATOM 1052 N N . LYS A 1 130 ? 6.421 12.883 -1.393 1.00 76.81 130 LYS A N 1
ATOM 1053 C CA . LYS A 1 130 ? 7.414 12.386 -0.431 1.00 76.81 130 LYS A CA 1
ATOM 1054 C C . LYS A 1 130 ? 8.578 11.679 -1.125 1.00 76.81 130 LYS A C 1
ATOM 1056 O O . LYS A 1 130 ? 9.721 11.899 -0.734 1.00 76.81 130 LYS A O 1
ATOM 1061 N N . SER A 1 131 ? 8.325 10.856 -2.141 1.00 71.81 131 SER A N 1
ATOM 1062 C CA . SER A 1 131 ? 9.385 10.211 -2.930 1.00 71.81 131 SER A CA 1
ATOM 1063 C C . SER A 1 131 ? 10.232 11.227 -3.694 1.00 71.81 131 SER A C 1
ATOM 1065 O O . SER A 1 131 ? 11.457 11.141 -3.639 1.00 71.81 131 SER A O 1
ATOM 1067 N N . LEU A 1 132 ? 9.613 12.230 -4.326 1.00 71.56 132 LEU A N 1
ATOM 1068 C CA . LEU A 1 132 ? 10.337 13.313 -4.998 1.00 71.56 132 LEU A CA 1
ATOM 1069 C C . LEU A 1 132 ? 11.220 14.089 -4.015 1.00 71.56 132 LEU A C 1
ATOM 1071 O O . LEU A 1 132 ? 12.395 14.310 -4.294 1.00 71.56 132 LEU A O 1
ATOM 1075 N N . LYS A 1 133 ? 10.689 14.435 -2.834 1.00 78.38 133 LYS A N 1
ATOM 1076 C CA . LYS A 1 133 ? 11.470 15.086 -1.774 1.00 78.38 133 LYS A CA 1
ATOM 1077 C C . LYS A 1 133 ? 12.706 14.262 -1.400 1.00 78.38 133 LYS A C 1
ATOM 1079 O O . LYS A 1 133 ? 13.798 14.812 -1.346 1.00 78.38 133 LYS A O 1
ATOM 1084 N N . LYS A 1 134 ? 12.554 12.948 -1.204 1.00 79.69 134 LYS A N 1
ATOM 1085 C CA . LYS A 1 134 ? 13.681 12.051 -0.888 1.00 79.69 134 LYS A CA 1
ATOM 1086 C C . LYS A 1 134 ? 14.721 11.987 -2.008 1.00 79.69 134 LYS A C 1
ATOM 1088 O O . LYS A 1 134 ? 15.908 11.899 -1.716 1.00 79.69 134 LYS A O 1
ATOM 1093 N N . ALA A 1 135 ? 14.291 12.024 -3.270 1.00 74.56 135 ALA A N 1
ATOM 1094 C CA . ALA A 1 135 ? 15.205 12.062 -4.410 1.00 74.56 135 ALA A CA 1
ATOM 1095 C C . ALA A 1 135 ? 16.007 13.373 -4.438 1.00 74.56 135 ALA A C 1
ATOM 1097 O O . ALA A 1 135 ? 17.221 13.346 -4.614 1.00 74.56 135 ALA A O 1
ATOM 1098 N N . ILE A 1 136 ? 15.349 14.510 -4.190 1.00 76.44 136 ILE A N 1
ATOM 1099 C CA . ILE A 1 136 ? 16.018 15.813 -4.065 1.00 76.44 136 ILE A CA 1
ATOM 1100 C C . ILE A 1 136 ? 17.022 15.794 -2.904 1.00 76.44 136 ILE A C 1
ATOM 1102 O O . ILE A 1 136 ? 18.148 16.245 -3.073 1.00 76.44 136 ILE A O 1
ATOM 1106 N N . GLU A 1 137 ? 16.644 15.246 -1.744 1.00 83.50 137 GLU A N 1
ATOM 1107 C CA . GLU A 1 137 ? 17.542 15.103 -0.588 1.00 83.50 137 GLU A CA 1
ATOM 1108 C C . GLU A 1 137 ? 18.797 14.284 -0.922 1.00 83.50 137 GLU A C 1
ATOM 1110 O O . GLU A 1 137 ? 19.884 14.652 -0.484 1.00 83.50 137 GLU A O 1
ATOM 1115 N N . TYR A 1 138 ? 18.668 13.220 -1.722 1.00 81.75 138 TYR A N 1
ATOM 1116 C CA . TYR A 1 138 ? 19.815 12.452 -2.215 1.00 81.75 138 TYR A CA 1
ATOM 1117 C C . TYR A 1 138 ? 20.739 13.296 -3.104 1.00 81.75 138 TYR A C 1
ATOM 1119 O O . TYR A 1 138 ? 21.939 13.341 -2.858 1.00 81.75 138 TYR A O 1
ATOM 1127 N N . PHE A 1 139 ? 20.194 14.018 -4.090 1.00 80.94 139 PHE A N 1
ATOM 1128 C CA . PHE A 1 139 ? 21.000 14.894 -4.956 1.00 80.94 139 PHE A CA 1
ATOM 1129 C C . PHE A 1 139 ? 21.627 16.083 -4.214 1.00 80.94 139 PHE A C 1
ATOM 1131 O O . PHE A 1 139 ? 22.550 16.707 -4.724 1.00 80.94 139 PHE A O 1
ATOM 1138 N N . GLN A 1 140 ? 21.135 16.395 -3.015 1.00 87.69 140 GLN A N 1
ATOM 1139 C CA . GLN A 1 140 ? 21.726 17.368 -2.097 1.00 87.69 140 GLN A CA 1
ATOM 1140 C C . GLN A 1 140 ? 22.714 16.741 -1.100 1.00 87.69 140 GLN A C 1
ATOM 1142 O O . GLN A 1 140 ? 23.101 17.422 -0.155 1.00 87.69 140 GLN A O 1
ATOM 1147 N N . GLU A 1 141 ? 23.064 15.460 -1.255 1.00 86.94 141 GLU A N 1
ATOM 1148 C CA . GLU A 1 141 ? 23.963 14.707 -0.362 1.00 86.94 141 GLU A CA 1
ATOM 1149 C C . GLU A 1 141 ? 23.468 14.611 1.096 1.00 86.94 141 GLU A C 1
ATOM 1151 O O . GLU A 1 141 ? 24.223 14.318 2.019 1.00 86.94 141 GLU A O 1
ATOM 1156 N N . LYS A 1 142 ? 22.167 14.821 1.332 1.00 84.81 142 LYS A N 1
ATOM 1157 C CA . LYS A 1 142 ? 21.551 14.764 2.674 1.00 84.81 142 LYS A CA 1
ATOM 1158 C C . LYS A 1 142 ? 21.051 13.372 3.048 1.00 84.81 142 LYS A C 1
ATOM 1160 O O . LYS A 1 142 ? 20.474 13.185 4.120 1.00 84.81 142 LYS A O 1
ATOM 1165 N N . ARG A 1 143 ? 21.177 12.411 2.137 1.00 80.62 143 ARG A N 1
ATOM 1166 C CA . ARG A 1 143 ? 20.628 11.064 2.273 1.00 80.62 143 ARG A CA 1
ATOM 1167 C C . ARG A 1 143 ? 21.344 10.113 1.326 1.00 80.62 143 ARG A C 1
ATOM 1169 O O . ARG A 1 143 ? 21.637 10.501 0.204 1.00 80.62 143 ARG A O 1
ATOM 1176 N N . ASP A 1 144 ? 21.498 8.855 1.722 1.00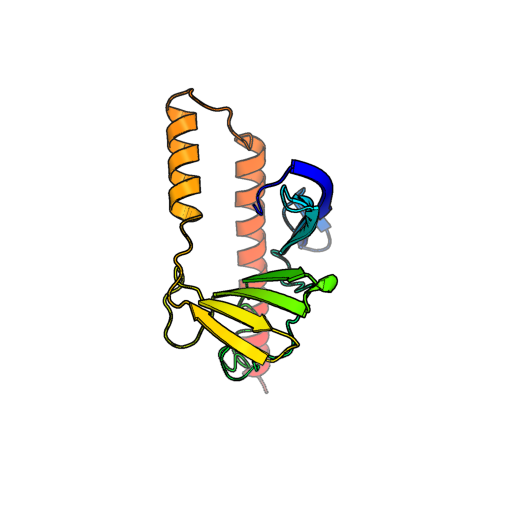 79.88 144 ASP A N 1
ATOM 1177 C CA . ASP A 1 144 ? 21.931 7.790 0.817 1.00 79.88 144 ASP A CA 1
ATOM 1178 C C . ASP A 1 144 ? 20.860 7.432 -0.222 1.00 79.88 144 ASP A C 1
ATOM 1180 O O . ASP A 1 144 ? 19.648 7.479 0.043 1.00 79.88 144 ASP A O 1
ATOM 1184 N N . ASN A 1 145 ? 21.309 7.002 -1.403 1.00 73.56 145 ASN A N 1
ATOM 1185 C CA . ASN A 1 145 ? 20.419 6.442 -2.409 1.00 73.56 145 ASN A CA 1
ATOM 1186 C C . ASN A 1 145 ? 19.864 5.096 -1.911 1.00 73.56 145 ASN A C 1
ATOM 1188 O O . ASN A 1 145 ? 20.644 4.169 -1.684 1.00 73.56 145 ASN A O 1
ATOM 1192 N N . PRO A 1 146 ? 18.536 4.932 -1.775 1.00 70.81 146 PRO A N 1
ATOM 1193 C CA . PRO A 1 146 ? 17.963 3.659 -1.347 1.00 70.81 146 PRO A CA 1
ATOM 1194 C C . PRO A 1 146 ? 18.140 2.527 -2.377 1.00 70.81 146 PRO A C 1
ATOM 1196 O O . PRO A 1 146 ? 17.875 1.374 -2.041 1.00 70.81 146 PRO A O 1
ATOM 1199 N N . CYS A 1 147 ? 18.544 2.830 -3.618 1.00 74.19 147 CYS A N 1
ATOM 1200 C CA . CYS A 1 147 ? 18.722 1.855 -4.693 1.00 74.19 147 CYS A CA 1
ATOM 1201 C C . CYS A 1 147 ? 19.916 2.231 -5.579 1.00 74.19 147 CYS A C 1
ATOM 1203 O O . CYS A 1 147 ? 19.929 3.305 -6.169 1.00 74.19 147 CYS A O 1
ATOM 1205 N N . SER A 1 148 ? 20.905 1.349 -5.740 1.00 79.50 148 SER A N 1
ATOM 1206 C CA . SER A 1 148 ? 22.027 1.634 -6.644 1.00 79.50 148 SER A CA 1
ATOM 1207 C C . SER A 1 148 ? 21.550 1.825 -8.092 1.00 79.50 148 SER A C 1
ATOM 1209 O O . SER A 1 148 ? 20.526 1.272 -8.500 1.00 79.50 148 SER A O 1
ATOM 1211 N N . ALA A 1 149 ? 22.302 2.598 -8.884 1.00 78.19 149 ALA A N 1
ATOM 1212 C CA . ALA A 1 149 ? 21.961 2.868 -10.283 1.00 78.19 149 ALA A CA 1
ATOM 1213 C C . ALA A 1 149 ? 21.862 1.584 -11.125 1.00 78.19 149 ALA A C 1
ATOM 1215 O O . ALA A 1 149 ? 20.983 1.474 -11.974 1.00 78.19 149 ALA A O 1
ATOM 1216 N N . ILE A 1 150 ? 22.722 0.599 -10.843 1.00 79.38 150 ILE A N 1
ATOM 1217 C CA . ILE A 1 150 ? 22.708 -0.714 -11.501 1.00 79.38 150 ILE A CA 1
ATOM 1218 C C . ILE A 1 150 ? 21.375 -1.418 -11.229 1.00 79.38 150 ILE A C 1
ATOM 1220 O O . ILE A 1 150 ? 20.657 -1.756 -12.164 1.00 79.38 150 ILE A O 1
ATOM 1224 N N . VAL A 1 151 ? 20.987 -1.529 -9.955 1.00 76.75 151 VAL A N 1
ATOM 1225 C CA . VAL A 1 151 ? 19.725 -2.176 -9.566 1.00 76.75 151 VAL A CA 1
ATOM 1226 C C . VAL A 1 151 ? 18.521 -1.420 -10.134 1.00 76.75 151 VAL A C 1
ATOM 1228 O O . VAL A 1 151 ? 17.565 -2.039 -10.596 1.00 76.75 151 VAL A O 1
ATOM 1231 N N . ALA A 1 152 ? 18.563 -0.085 -10.158 1.00 77.38 152 ALA A N 1
ATOM 1232 C CA . ALA A 1 152 ? 17.497 0.721 -10.745 1.00 77.38 152 ALA A CA 1
ATOM 1233 C C . ALA A 1 152 ? 17.344 0.462 -12.255 1.00 77.38 152 ALA A C 1
ATOM 1235 O O . ALA A 1 152 ? 16.219 0.314 -12.736 1.00 77.38 152 ALA A O 1
ATOM 1236 N N . MET A 1 153 ? 18.452 0.365 -12.997 1.00 79.31 153 MET A N 1
ATOM 1237 C CA . MET A 1 153 ? 18.406 0.049 -14.426 1.00 79.31 153 MET A CA 1
ATOM 1238 C C . MET A 1 153 ? 17.918 -1.370 -14.690 1.00 79.31 153 MET A C 1
ATOM 1240 O O . MET A 1 153 ? 17.079 -1.548 -15.574 1.00 79.31 153 MET A O 1
ATOM 1244 N N . ASP A 1 154 ? 18.345 -2.352 -13.896 1.00 77.75 154 ASP A N 1
ATOM 1245 C CA . ASP A 1 154 ? 17.848 -3.727 -14.005 1.00 77.75 154 ASP A CA 1
ATOM 1246 C C . ASP A 1 154 ? 16.326 -3.783 -13.813 1.00 77.75 154 ASP A C 1
ATOM 1248 O O . ASP A 1 154 ? 15.616 -4.413 -14.601 1.00 77.75 154 ASP A O 1
ATOM 1252 N N . ILE A 1 155 ? 15.803 -3.045 -12.828 1.00 77.38 155 ILE A N 1
ATOM 1253 C CA . ILE A 1 155 ? 14.360 -2.918 -12.583 1.00 77.38 155 ILE A CA 1
ATOM 1254 C C . ILE A 1 155 ? 13.640 -2.300 -13.794 1.00 77.38 155 ILE A C 1
ATOM 1256 O O . ILE A 1 155 ? 12.600 -2.808 -14.223 1.00 77.38 155 ILE A O 1
ATOM 1260 N N . VAL A 1 156 ? 14.173 -1.217 -14.370 1.00 79.62 156 VAL A N 1
ATOM 1261 C CA . VAL A 1 156 ? 13.554 -0.532 -15.521 1.00 79.62 156 VAL A CA 1
ATOM 1262 C C . VAL A 1 156 ? 13.547 -1.419 -16.767 1.00 79.62 156 VAL A C 1
ATOM 1264 O O . VAL A 1 156 ? 12.512 -1.536 -17.431 1.00 79.62 156 VAL A O 1
ATOM 1267 N N . ILE A 1 157 ? 14.675 -2.062 -17.080 1.00 77.75 157 ILE A N 1
ATOM 1268 C CA . ILE A 1 157 ? 14.797 -2.990 -18.214 1.00 77.75 157 ILE A CA 1
ATOM 1269 C C . ILE A 1 157 ? 13.792 -4.128 -18.039 1.00 77.75 157 ILE A C 1
ATOM 1271 O O . ILE A 1 157 ? 13.030 -4.428 -18.962 1.00 77.75 157 ILE A O 1
ATOM 1275 N N . PHE A 1 158 ? 13.729 -4.711 -16.844 1.00 75.50 158 PHE A N 1
ATOM 1276 C CA . PHE A 1 158 ? 12.793 -5.781 -16.536 1.00 75.50 158 PHE A CA 1
ATOM 1277 C C . PHE A 1 158 ? 11.332 -5.358 -16.742 1.00 75.50 158 PHE A C 1
ATOM 1279 O O . PHE A 1 158 ? 10.578 -6.062 -17.419 1.00 75.50 158 PHE A O 1
ATOM 1286 N N . PHE A 1 159 ? 10.919 -4.192 -16.228 1.00 74.00 159 PHE A N 1
ATOM 1287 C CA . PHE A 1 159 ? 9.549 -3.707 -16.429 1.00 74.00 159 PHE A CA 1
ATOM 1288 C C . PHE A 1 159 ? 9.232 -3.433 -17.901 1.00 74.00 159 PHE A C 1
ATOM 1290 O O . PHE A 1 159 ? 8.119 -3.726 -18.344 1.00 74.00 159 PHE A O 1
ATOM 1297 N N . ASN A 1 160 ? 10.196 -2.926 -18.674 1.00 77.12 160 ASN A N 1
ATOM 1298 C CA . ASN A 1 160 ? 10.027 -2.704 -20.110 1.00 77.12 160 ASN A CA 1
ATOM 1299 C C . ASN A 1 160 ? 9.789 -4.027 -20.858 1.00 77.12 160 ASN A C 1
ATOM 1301 O O . ASN A 1 160 ? 8.842 -4.143 -21.640 1.00 77.12 160 ASN A O 1
ATOM 1305 N N . LEU A 1 161 ? 10.601 -5.049 -20.565 1.00 74.00 161 LEU A N 1
ATOM 1306 C CA . LEU A 1 161 ? 10.459 -6.385 -21.150 1.00 74.00 161 LEU A CA 1
ATOM 1307 C C . LEU A 1 161 ? 9.123 -7.034 -20.768 1.00 74.00 161 LEU A C 1
ATOM 1309 O O . LEU A 1 161 ? 8.435 -7.594 -21.626 1.00 74.00 161 LEU A O 1
ATOM 1313 N N . TRP A 1 162 ? 8.720 -6.911 -19.502 1.00 68.81 162 TRP A N 1
ATOM 1314 C CA . TRP A 1 162 ? 7.434 -7.421 -19.032 1.00 68.81 162 TRP A CA 1
ATOM 1315 C C . TRP A 1 162 ? 6.246 -6.748 -19.726 1.00 68.81 162 TRP A C 1
ATOM 1317 O O . TRP A 1 162 ? 5.328 -7.437 -20.181 1.00 68.81 162 TRP A O 1
ATOM 1327 N N . TYR A 1 163 ? 6.271 -5.417 -19.851 1.00 69.69 163 TYR A N 1
ATOM 1328 C CA . TYR A 1 163 ? 5.208 -4.661 -20.511 1.00 69.69 163 TYR A CA 1
ATOM 1329 C C . TYR A 1 163 ? 5.052 -5.075 -21.980 1.00 69.69 163 TYR A C 1
ATOM 1331 O O . TYR A 1 163 ? 3.942 -5.380 -22.418 1.00 69.69 163 TYR A O 1
ATOM 1339 N N . LYS A 1 164 ? 6.166 -5.191 -22.717 1.00 71.75 164 LYS A N 1
ATOM 1340 C CA . LYS A 1 164 ? 6.162 -5.651 -24.117 1.00 71.75 164 LYS A CA 1
ATOM 1341 C C . LYS A 1 164 ? 5.587 -7.061 -24.270 1.00 71.75 164 LYS A C 1
ATOM 1343 O O . LYS A 1 164 ? 4.783 -7.289 -25.172 1.00 71.75 164 LYS A O 1
ATOM 1348 N N . LYS A 1 165 ? 5.931 -7.998 -23.374 1.00 67.75 165 LYS A N 1
ATOM 1349 C CA . LYS A 1 165 ? 5.367 -9.363 -23.391 1.00 67.75 165 LYS A CA 1
ATOM 1350 C C . LYS A 1 165 ? 3.858 -9.361 -23.126 1.00 67.75 165 LYS A C 1
ATOM 1352 O O . LYS A 1 165 ? 3.115 -10.053 -23.821 1.00 67.75 165 LYS A O 1
ATOM 1357 N N . LYS A 1 166 ? 3.389 -8.576 -22.148 1.00 64.50 166 LYS A N 1
ATOM 1358 C CA . LYS A 1 166 ? 1.948 -8.423 -21.873 1.00 64.50 166 LYS A CA 1
ATOM 1359 C C . LYS A 1 166 ? 1.193 -7.865 -23.078 1.00 64.50 166 LYS A C 1
ATOM 1361 O O . LYS A 1 166 ? 0.129 -8.381 -23.408 1.00 64.50 166 LYS A O 1
ATOM 1366 N N . GLN A 1 167 ? 1.747 -6.846 -23.732 1.00 63.31 167 GLN A N 1
ATOM 1367 C CA . GLN A 1 167 ? 1.145 -6.239 -24.915 1.00 63.31 167 GLN A CA 1
ATOM 1368 C C . GLN A 1 167 ? 1.051 -7.244 -26.072 1.00 63.31 167 GLN A C 1
ATOM 1370 O O . GLN A 1 167 ? -0.038 -7.462 -26.592 1.00 63.31 167 GLN A O 1
ATOM 1375 N N . TYR A 1 168 ? 2.146 -7.952 -26.371 1.00 62.72 168 TYR A N 1
ATOM 1376 C CA . TYR A 1 168 ? 2.173 -9.004 -27.393 1.00 62.72 168 TYR A CA 1
ATOM 1377 C C . TYR A 1 168 ? 1.122 -10.100 -27.148 1.00 62.72 168 TYR A C 1
ATOM 1379 O O . TYR A 1 168 ? 0.388 -10.482 -28.059 1.00 62.72 168 TYR A O 1
ATOM 1387 N N . ASN A 1 169 ? 1.003 -10.582 -25.907 1.00 62.41 169 ASN A N 1
ATOM 1388 C CA . ASN A 1 169 ? 0.014 -11.603 -25.556 1.00 62.41 169 ASN A CA 1
ATOM 1389 C C . ASN A 1 169 ? -1.428 -11.094 -25.695 1.00 62.41 169 ASN A C 1
ATOM 1391 O O . ASN A 1 169 ? -2.285 -11.828 -26.185 1.00 62.41 169 ASN A O 1
ATOM 1395 N N . ASN A 1 170 ? -1.696 -9.846 -25.299 1.00 58.94 170 ASN A N 1
ATOM 1396 C CA . ASN A 1 170 ? -3.015 -9.228 -25.449 1.00 58.94 170 ASN A CA 1
ATOM 1397 C C . ASN A 1 170 ? -3.396 -9.031 -26.924 1.00 58.94 170 ASN A C 1
ATOM 1399 O O . ASN A 1 170 ? -4.551 -9.258 -27.288 1.00 58.94 170 ASN A O 1
ATOM 1403 N N . ASP A 1 171 ? -2.446 -8.636 -27.772 1.00 64.06 171 ASP A N 1
ATOM 1404 C CA . ASP A 1 171 ? -2.683 -8.435 -29.204 1.00 64.06 171 ASP A CA 1
ATOM 1405 C C . ASP A 1 171 ? -2.942 -9.767 -29.923 1.00 64.06 171 ASP A C 1
ATOM 1407 O O . ASP A 1 171 ? -3.883 -9.870 -30.715 1.00 64.06 171 ASP A O 1
ATOM 1411 N N . ARG A 1 172 ? -2.198 -10.825 -29.568 1.00 59.62 172 ARG A N 1
ATOM 1412 C CA . ARG A 1 172 ? -2.442 -12.190 -30.060 1.00 59.62 172 ARG A CA 1
ATOM 1413 C C . ARG A 1 172 ? -3.830 -12.709 -29.671 1.00 59.62 172 ARG A C 1
ATOM 1415 O O . ARG A 1 172 ? -4.566 -13.182 -30.532 1.00 59.62 172 ARG A O 1
ATOM 1422 N N . PHE A 1 173 ? -4.225 -12.553 -28.405 1.00 54.50 173 PHE A N 1
ATOM 1423 C CA . PHE A 1 173 ? -5.554 -12.965 -27.929 1.00 54.50 173 PHE A CA 1
ATOM 1424 C C . PHE A 1 173 ? -6.699 -12.227 -28.644 1.00 54.50 173 PHE A C 1
ATOM 1426 O O . PHE A 1 173 ? -7.760 -12.803 -28.888 1.00 54.50 173 PHE A O 1
ATOM 1433 N N . LYS A 1 174 ? -6.506 -10.946 -28.993 1.00 57.34 174 LYS A N 1
ATOM 1434 C CA . LYS A 1 174 ? -7.489 -10.162 -29.761 1.00 57.34 174 LYS A CA 1
ATOM 1435 C C . LYS A 1 174 ? -7.596 -10.616 -31.217 1.00 57.34 174 LYS A C 1
ATOM 1437 O O . LYS A 1 174 ? -8.697 -10.590 -31.762 1.00 57.34 174 LYS A O 1
ATOM 1442 N N . LEU A 1 175 ? -6.487 -11.017 -31.838 1.00 56.59 175 LEU A N 1
ATOM 1443 C CA . LEU A 1 175 ? -6.471 -11.575 -33.195 1.00 56.59 175 LEU A CA 1
ATOM 1444 C C . LEU A 1 175 ? -7.184 -12.933 -33.247 1.00 56.59 175 LEU A C 1
ATOM 1446 O O . LEU A 1 175 ? -8.038 -13.142 -34.106 1.00 56.59 175 LEU A O 1
ATOM 1450 N N . GLU A 1 176 ? -6.916 -13.815 -32.283 1.00 53.56 176 GLU A N 1
ATOM 1451 C CA . GLU A 1 176 ? -7.557 -15.136 -32.197 1.00 53.56 176 GLU A CA 1
ATOM 1452 C C . GLU A 1 176 ? -9.079 -15.024 -31.963 1.00 53.56 176 GLU A C 1
ATOM 1454 O O . GLU A 1 176 ? -9.848 -15.753 -32.583 1.00 53.56 176 GLU A O 1
ATOM 1459 N N . ARG A 1 177 ? -9.550 -14.041 -31.178 1.00 53.06 177 ARG A N 1
ATOM 1460 C CA . ARG A 1 177 ? -10.995 -13.781 -30.981 1.00 53.06 177 ARG A CA 1
ATOM 1461 C C . ARG A 1 177 ? -11.721 -13.135 -32.166 1.00 53.06 177 ARG A C 1
ATOM 1463 O O . ARG A 1 177 ? -12.941 -13.172 -32.191 1.00 53.06 177 ARG A O 1
ATOM 1470 N N . ARG A 1 178 ? -11.009 -12.502 -33.102 1.00 52.97 178 ARG A N 1
ATOM 1471 C CA . ARG A 1 178 ? -11.596 -11.941 -34.340 1.00 52.97 178 ARG A CA 1
ATOM 1472 C C . ARG A 1 178 ? -11.682 -12.966 -35.475 1.00 52.97 178 ARG A C 1
ATOM 1474 O O . ARG A 1 178 ? -12.221 -12.648 -36.527 1.00 52.97 178 ARG A O 1
ATOM 1481 N N . SER A 1 179 ? -11.102 -14.146 -35.269 1.00 49.53 179 SER A N 1
ATOM 1482 C CA . SER A 1 179 ? -10.984 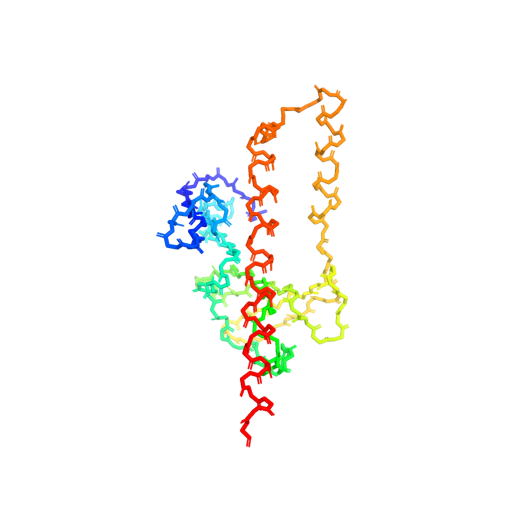-15.221 -36.260 1.00 49.53 179 SER A CA 1
ATOM 1483 C C . SER A 1 179 ? -12.011 -16.347 -36.043 1.00 49.53 179 SER A C 1
ATOM 1485 O O . SER A 1 179 ? -11.903 -17.393 -36.679 1.00 49.53 179 SER A O 1
ATOM 1487 N N . ILE A 1 180 ? -12.969 -16.137 -35.132 1.00 43.78 180 ILE A N 1
ATOM 1488 C CA . ILE A 1 180 ? -14.130 -16.988 -34.819 1.00 43.78 180 ILE A CA 1
ATOM 1489 C C . ILE A 1 180 ? -15.376 -16.148 -35.095 1.00 43.78 180 ILE A C 1
ATOM 1491 O O . ILE A 1 180 ? -16.333 -16.697 -35.678 1.00 43.78 180 ILE A O 1
#

Sequence (180 aa):
EYLPEKIGNMFYGDLCIDLNGKKQYLPKQAMVEKHYRAVNKADVVLYTSMEGNIKYFFPGYSQQHFWKAPEDPHTRYRVLAVEDHSKGITVAGFYEPILGHNRREGRVVVLKNGIIKTIISPIFDDTMSKSLKKAIEYFQEKRDNPCSAIVAMDIVIFFNLWYKKKQYNNDRFKLERRSI

Secondary structure (DSSP, 8-state):
--SEEEEEEEEEEEEEEEETTEEEEEEEEEEEEEEEEETTS-EEEEEEESS---S---TTS-TTTS---SS-TT---EEEEEEEGGGTEEEEEEES--TT--TTEEEEEEEETTEEEEEEEEEE--HHHHHHHHHHHHHTTSS--SS-HHHHHHHHHHHHHHHHHHHHHHHHHHHHHT--

Radius of gyration: 19.84 Å; chains: 1; bounding box: 45×37×59 Å

pLDDT: mean 70.89, std 11.94, range [40.56, 89.31]